Protein AF-A0A349PJK9-F1 (afdb_monomer_lite)

Structure (mmCIF, N/CA/C/O backbone):
data_AF-A0A349PJK9-F1
#
_entry.id   AF-A0A349PJK9-F1
#
loop_
_atom_site.group_PDB
_atom_site.id
_atom_site.type_symbol
_atom_site.label_atom_id
_atom_site.label_alt_id
_atom_site.label_comp_id
_atom_site.label_asym_id
_atom_site.label_entity_id
_atom_site.label_seq_id
_atom_site.pdbx_PDB_ins_code
_atom_site.Cartn_x
_atom_site.Cartn_y
_atom_site.Cartn_z
_atom_site.occupancy
_atom_site.B_iso_or_equiv
_atom_site.auth_seq_id
_atom_site.auth_comp_id
_atom_site.auth_asym_id
_atom_site.auth_atom_id
_atom_site.pdbx_PDB_model_num
ATOM 1 N N . MET A 1 1 ? 28.719 -4.020 -29.521 1.00 49.12 1 MET A N 1
ATOM 2 C CA . MET A 1 1 ? 28.173 -3.222 -28.394 1.00 49.12 1 MET A CA 1
ATOM 3 C C . MET A 1 1 ? 26.634 -3.307 -28.316 1.00 49.12 1 MET A C 1
ATOM 5 O O . MET A 1 1 ? 25.964 -2.290 -28.386 1.00 49.12 1 MET A O 1
ATOM 9 N N . SER A 1 2 ? 26.022 -4.498 -28.202 1.00 60.94 2 SER A N 1
ATOM 10 C CA . SER A 1 2 ? 24.537 -4.594 -28.147 1.00 60.94 2 SER A CA 1
ATOM 11 C C . SER A 1 2 ? 23.982 -5.756 -27.305 1.00 60.94 2 SER A C 1
ATOM 13 O O . SER A 1 2 ? 22.848 -5.683 -26.841 1.00 60.94 2 SER A O 1
ATOM 15 N N . LEU A 1 3 ? 24.776 -6.787 -26.989 1.00 60.12 3 LEU A N 1
ATOM 16 C CA . LEU A 1 3 ? 24.319 -7.848 -26.078 1.00 60.12 3 LEU A CA 1
ATOM 17 C C . LEU A 1 3 ? 24.271 -7.409 -24.603 1.00 60.12 3 LEU A C 1
ATOM 19 O O . LEU A 1 3 ? 23.387 -7.839 -23.874 1.00 60.12 3 LEU A O 1
ATOM 23 N N . LEU A 1 4 ? 25.153 -6.503 -24.176 1.00 59.56 4 LEU A N 1
ATOM 24 C CA . LEU A 1 4 ? 25.246 -6.075 -22.775 1.00 59.56 4 LEU A CA 1
ATOM 25 C C . LEU A 1 4 ? 24.059 -5.180 -22.378 1.00 59.56 4 LEU A C 1
ATOM 27 O O . LEU A 1 4 ? 23.530 -5.305 -21.283 1.00 59.56 4 LEU A O 1
ATOM 31 N N . LYS A 1 5 ? 23.552 -4.347 -23.299 1.00 57.00 5 LYS A N 1
ATOM 32 C CA . LYS A 1 5 ? 22.382 -3.481 -23.055 1.00 57.00 5 LYS A CA 1
ATOM 33 C C . LYS A 1 5 ? 21.087 -4.284 -22.842 1.00 57.00 5 LYS A C 1
ATOM 35 O O . LYS A 1 5 ? 20.214 -3.848 -22.103 1.00 57.00 5 LYS A O 1
ATOM 40 N N . LYS A 1 6 ? 20.983 -5.486 -23.429 1.00 58.12 6 LYS A N 1
ATOM 41 C CA . LYS A 1 6 ? 19.868 -6.420 -23.185 1.00 58.12 6 LYS A CA 1
ATOM 42 C C . LYS A 1 6 ? 19.905 -7.053 -21.788 1.00 58.12 6 LYS A C 1
ATOM 44 O O . LYS A 1 6 ? 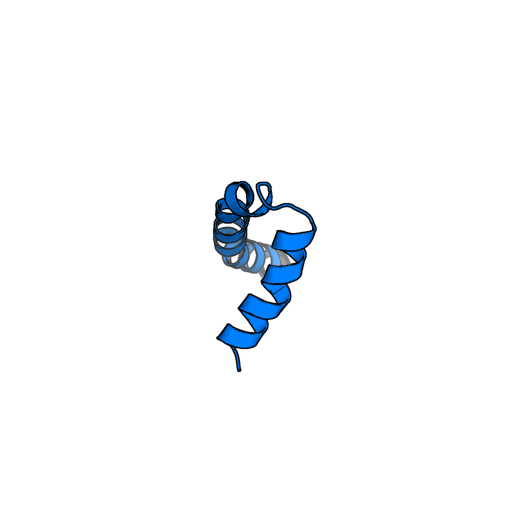18.852 -7.437 -21.295 1.00 58.12 6 LYS A O 1
ATOM 49 N N . LEU A 1 7 ? 21.082 -7.144 -21.164 1.00 58.94 7 LEU A N 1
ATOM 50 C CA . LEU A 1 7 ? 21.251 -7.680 -19.808 1.00 58.94 7 LEU A CA 1
ATOM 51 C C . LEU A 1 7 ? 20.993 -6.621 -18.722 1.00 58.94 7 LEU A C 1
ATOM 53 O O . LEU A 1 7 ? 20.528 -6.976 -17.647 1.00 58.94 7 LEU A O 1
ATOM 57 N N . PHE A 1 8 ? 21.223 -5.334 -19.012 1.00 58.81 8 PHE A N 1
ATOM 58 C CA . PHE A 1 8 ? 20.892 -4.225 -18.101 1.00 58.81 8 PHE A CA 1
ATOM 59 C C . PHE A 1 8 ? 19.447 -3.701 -18.250 1.00 58.81 8 PHE A C 1
ATOM 61 O O . PHE A 1 8 ? 18.899 -3.166 -17.293 1.00 58.81 8 PHE A O 1
ATOM 68 N N . GLY A 1 9 ? 18.796 -3.903 -19.405 1.00 59.94 9 GLY A N 1
ATOM 69 C CA . GLY A 1 9 ? 17.430 -3.415 -19.664 1.00 59.94 9 GLY A CA 1
ATOM 70 C C . GLY A 1 9 ? 16.277 -4.311 -19.188 1.00 59.94 9 GLY A C 1
ATOM 71 O O . GLY A 1 9 ? 15.106 -3.964 -19.355 1.00 59.94 9 GLY A O 1
ATOM 72 N N . SER A 1 10 ? 16.565 -5.478 -18.604 1.00 68.25 10 SER A N 1
ATOM 73 C CA . SER A 1 10 ? 15.536 -6.353 -18.020 1.00 68.25 10 SER A CA 1
ATOM 74 C C . SER A 1 10 ? 14.866 -5.709 -16.803 1.00 68.25 10 SER A C 1
ATOM 76 O O . SER A 1 10 ? 13.646 -5.793 -16.663 1.00 68.25 10 SER A O 1
ATOM 78 N N . ASN A 1 11 ? 15.643 -5.006 -15.974 1.00 80.81 11 ASN A N 1
ATOM 79 C CA . ASN A 1 11 ? 15.142 -4.335 -14.777 1.00 80.81 11 ASN A CA 1
ATOM 80 C C . ASN A 1 11 ? 14.227 -3.158 -15.128 1.00 80.81 11 ASN A C 1
ATOM 82 O O . ASN A 1 11 ? 13.157 -3.023 -14.548 1.00 80.81 11 ASN A O 1
ATOM 86 N N . GLU A 1 12 ? 14.592 -2.343 -16.118 1.00 86.56 12 GLU A N 1
ATOM 87 C CA . GLU A 1 12 ? 13.771 -1.215 -16.586 1.00 86.56 12 GLU A CA 1
ATOM 88 C C . GLU A 1 12 ? 12.414 -1.690 -17.118 1.00 86.56 12 GLU A C 1
ATOM 90 O O . GLU A 1 12 ? 11.379 -1.076 -16.851 1.00 86.56 12 GLU A O 1
ATOM 95 N N . ARG A 1 13 ? 12.399 -2.834 -17.816 1.00 86.19 13 ARG A N 1
ATOM 96 C CA . ARG A 1 13 ? 11.163 -3.468 -18.280 1.00 86.19 13 ARG A CA 1
ATOM 97 C C . ARG A 1 13 ? 10.289 -3.937 -17.121 1.00 86.19 13 ARG A C 1
ATOM 99 O O . ARG A 1 13 ? 9.071 -3.821 -17.213 1.00 86.19 13 ARG A O 1
ATOM 106 N N . GLU A 1 14 ? 10.879 -4.470 -16.058 1.00 89.94 14 GLU A N 1
ATOM 107 C CA . GLU A 1 14 ? 10.126 -4.907 -14.882 1.00 89.94 14 GLU A CA 1
ATOM 108 C C . GLU A 1 14 ? 9.587 -3.715 -14.084 1.00 89.94 14 GLU A C 1
ATOM 110 O O . GLU A 1 14 ? 8.402 -3.675 -13.760 1.00 89.94 14 GLU A O 1
ATOM 115 N N . ILE A 1 15 ? 10.401 -2.674 -13.891 1.00 91.81 15 ILE A N 1
ATOM 116 C CA . ILE A 1 15 ? 9.979 -1.406 -13.280 1.00 91.81 15 ILE A CA 1
ATOM 117 C C . ILE A 1 15 ? 8.798 -0.807 -14.053 1.00 91.81 15 ILE A C 1
ATOM 119 O O . ILE A 1 15 ? 7.815 -0.388 -13.445 1.00 91.81 15 ILE A O 1
ATOM 123 N N . ALA A 1 16 ? 8.845 -0.816 -15.388 1.00 92.25 16 ALA A N 1
ATOM 124 C CA . ALA A 1 16 ? 7.753 -0.309 -16.216 1.00 92.25 16 ALA A CA 1
ATOM 125 C C . ALA A 1 16 ? 6.440 -1.090 -16.024 1.00 92.25 16 ALA A C 1
ATOM 127 O O . ALA A 1 16 ? 5.371 -0.484 -16.045 1.00 92.25 16 ALA A O 1
ATOM 128 N N . LYS A 1 17 ? 6.501 -2.411 -15.801 1.00 93.62 17 LYS A N 1
ATOM 129 C CA . LYS A 1 17 ? 5.310 -3.225 -15.493 1.00 93.62 17 LYS A CA 1
ATOM 130 C C . LYS A 1 17 ? 4.761 -2.950 -14.095 1.00 93.62 17 LYS A C 1
ATOM 132 O O . LYS A 1 17 ? 3.548 -2.966 -13.909 1.00 93.62 17 LYS A O 1
ATOM 137 N N . LEU A 1 18 ? 5.640 -2.718 -13.120 1.00 96.62 18 LEU A N 1
ATOM 138 C CA . LEU A 1 18 ? 5.255 -2.473 -11.730 1.00 96.62 18 LEU A CA 1
ATOM 139 C C . LEU A 1 18 ? 4.716 -1.055 -11.517 1.00 96.62 18 LEU A C 1
ATOM 141 O O . LEU A 1 18 ? 3.827 -0.863 -10.692 1.00 96.62 18 LEU A O 1
ATOM 145 N N . LYS A 1 19 ? 5.191 -0.067 -12.282 1.00 97.56 19 LYS A N 1
ATOM 146 C CA . LYS A 1 19 ? 4.778 1.339 -12.168 1.00 97.56 19 LYS A CA 1
ATOM 147 C C . LYS A 1 19 ? 3.252 1.559 -12.139 1.00 97.56 19 LYS A C 1
ATOM 149 O O . LYS A 1 19 ? 2.791 2.183 -11.186 1.00 97.56 19 LYS A O 1
ATOM 154 N N . PRO A 1 20 ? 2.436 1.011 -13.063 1.00 97.94 20 PRO A N 1
ATOM 155 C CA . PRO A 1 20 ? 0.981 1.171 -12.989 1.00 97.94 20 PRO A CA 1
ATOM 156 C C . PRO A 1 20 ? 0.344 0.466 -11.780 1.00 97.94 20 PRO A C 1
ATOM 158 O O . PRO A 1 20 ? -0.741 0.847 -11.350 1.00 97.94 20 PRO A O 1
ATOM 161 N N . ILE A 1 21 ? 0.977 -0.573 -11.223 1.00 98.06 21 ILE A N 1
ATOM 162 C CA . ILE A 1 21 ? 0.508 -1.227 -9.992 1.00 98.06 21 ILE A CA 1
ATOM 163 C C . ILE A 1 21 ? 0.771 -0.309 -8.795 1.00 98.06 21 ILE A C 1
ATOM 165 O O . ILE A 1 21 ? -0.127 -0.113 -7.982 1.00 98.06 21 ILE A O 1
ATOM 169 N N . VAL A 1 22 ? 1.954 0.307 -8.727 1.00 98.06 22 VAL A N 1
ATOM 170 C CA . VAL A 1 22 ? 2.295 1.307 -7.701 1.00 98.06 22 VAL A CA 1
ATOM 171 C C . VAL A 1 22 ? 1.333 2.493 -7.757 1.00 98.06 22 VAL A C 1
ATOM 173 O O . VAL A 1 22 ? 0.793 2.884 -6.729 1.00 98.06 22 VAL A O 1
ATOM 176 N N . GLU A 1 23 ? 1.040 3.018 -8.949 1.00 98.31 23 GLU A N 1
ATOM 177 C 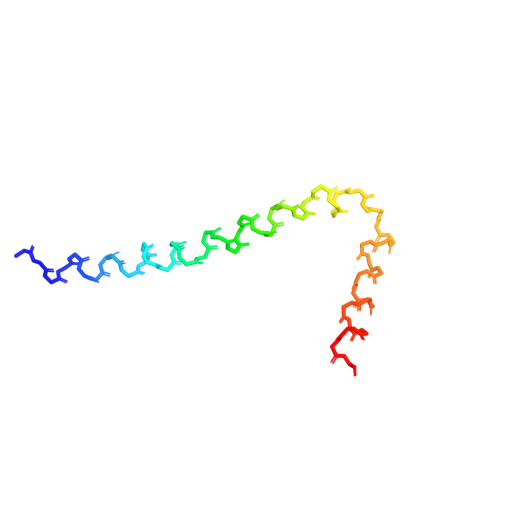CA . GLU A 1 23 ? 0.075 4.114 -9.120 1.00 98.31 23 GLU A CA 1
ATOM 178 C C . GLU A 1 23 ? -1.323 3.739 -8.600 1.00 98.31 23 GLU A C 1
ATOM 180 O O . GLU A 1 23 ? -1.955 4.527 -7.898 1.00 98.31 23 GLU A O 1
ATOM 185 N N . LYS A 1 24 ? -1.789 2.511 -8.869 1.00 98.00 24 LYS A N 1
ATOM 186 C CA . LYS A 1 24 ? -3.062 2.002 -8.331 1.00 98.00 24 LYS A CA 1
ATOM 187 C C . LYS A 1 24 ? -3.047 1.851 -6.811 1.00 98.00 24 LYS A C 1
ATOM 189 O O . LYS A 1 24 ? -4.065 2.123 -6.185 1.00 98.00 24 LYS A O 1
ATOM 194 N N . ILE A 1 25 ? -1.931 1.410 -6.227 1.00 98.00 25 ILE A N 1
ATOM 195 C CA . ILE A 1 25 ? -1.776 1.288 -4.770 1.00 98.00 25 ILE A CA 1
ATOM 196 C C . ILE A 1 25 ? -1.819 2.676 -4.126 1.00 98.00 25 ILE A C 1
ATOM 198 O O . ILE A 1 25 ? -2.599 2.890 -3.203 1.00 98.00 25 ILE A O 1
ATOM 202 N N . ASN A 1 26 ? -1.057 3.635 -4.654 1.00 98.00 26 ASN A N 1
ATOM 203 C 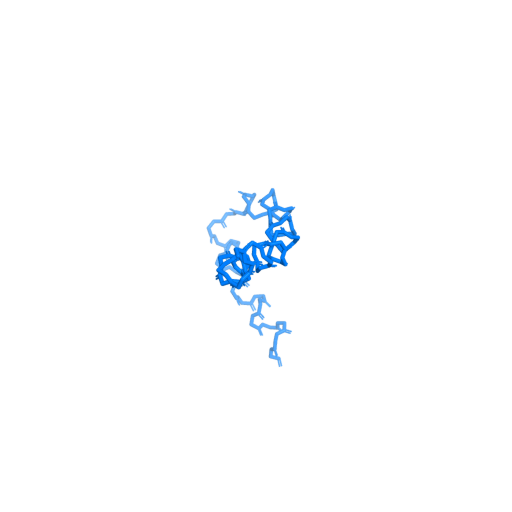CA . ASN A 1 26 ? -0.997 4.996 -4.115 1.00 98.00 26 ASN A CA 1
ATOM 204 C C . ASN A 1 26 ? -2.346 5.722 -4.234 1.00 98.00 26 ASN A C 1
ATOM 206 O O . ASN A 1 26 ? -2.715 6.492 -3.356 1.00 98.00 26 ASN A O 1
ATOM 210 N N . ALA A 1 27 ? -3.148 5.430 -5.262 1.00 98.00 27 ALA A N 1
ATOM 211 C CA . ALA A 1 27 ? -4.506 5.969 -5.370 1.00 98.00 27 ALA A CA 1
ATOM 212 C C . ALA A 1 27 ? -5.434 5.557 -4.201 1.00 98.00 27 ALA A C 1
ATOM 214 O O . ALA A 1 27 ? -6.465 6.197 -3.981 1.00 98.00 27 ALA A O 1
ATOM 215 N N . LEU A 1 28 ? -5.088 4.507 -3.446 1.00 97.75 28 LEU A N 1
ATOM 216 C CA . LEU A 1 28 ? -5.827 4.060 -2.261 1.00 97.75 28 LEU A CA 1
ATOM 217 C C . LEU A 1 28 ? -5.345 4.728 -0.961 1.00 97.75 28 LEU A C 1
ATOM 219 O O . LEU A 1 28 ? -6.024 4.598 0.055 1.00 97.75 28 LEU A O 1
ATOM 223 N N . GLU A 1 29 ? -4.226 5.458 -0.977 1.00 97.44 29 GLU A N 1
ATOM 224 C CA . GLU A 1 29 ? -3.582 6.034 0.214 1.00 97.44 29 GLU A CA 1
ATOM 225 C C . GLU A 1 29 ? -4.545 6.899 1.034 1.00 97.44 29 GLU A C 1
ATOM 227 O O . GLU A 1 29 ? -4.794 6.599 2.197 1.00 97.44 29 GLU A O 1
ATOM 232 N N . ASN A 1 30 ? -5.212 7.864 0.393 1.00 97.31 30 ASN A N 1
ATOM 233 C CA . ASN A 1 30 ? -6.200 8.743 1.035 1.00 97.31 30 ASN A CA 1
ATOM 234 C C . ASN A 1 30 ? -7.354 7.994 1.727 1.00 97.31 30 ASN A C 1
ATOM 236 O O . ASN A 1 30 ? -8.031 8.561 2.584 1.00 97.31 30 ASN A O 1
ATOM 240 N N . GLN A 1 31 ? -7.669 6.767 1.299 1.00 96.88 31 GLN A N 1
ATOM 241 C CA . GLN A 1 31 ? -8.715 5.949 1.923 1.00 96.88 31 GLN A CA 1
ATOM 242 C C . GLN A 1 31 ? -8.169 5.186 3.128 1.00 96.88 31 GLN A C 1
ATOM 244 O O . GLN A 1 31 ? -8.886 5.018 4.108 1.00 96.88 31 GLN A O 1
ATOM 249 N N . MET A 1 32 ? -6.914 4.739 3.054 1.00 97.19 32 MET A N 1
ATOM 250 C CA . MET A 1 32 ? -6.246 4.001 4.124 1.00 97.19 32 MET A CA 1
ATOM 251 C C . MET A 1 32 ? -5.802 4.922 5.264 1.00 97.19 32 MET A C 1
ATOM 253 O O . MET A 1 32 ? -5.940 4.546 6.421 1.00 97.19 32 MET A O 1
ATOM 257 N N . GLU A 1 33 ? -5.336 6.134 4.956 1.00 97.44 33 GLU A N 1
ATOM 258 C CA . GLU A 1 33 ? -4.883 7.134 5.937 1.00 97.44 33 GLU A CA 1
ATOM 259 C C . GLU A 1 33 ? -6.006 7.599 6.875 1.00 97.44 33 GLU A C 1
ATOM 261 O O . GLU A 1 33 ? -5.769 7.948 8.026 1.00 97.44 33 GLU A O 1
ATOM 266 N N . LYS A 1 34 ? -7.254 7.574 6.400 1.00 97.81 34 LYS A N 1
ATOM 267 C CA . LYS A 1 34 ? -8.426 7.988 7.183 1.00 97.81 34 LYS A CA 1
ATOM 268 C C . LYS A 1 34 ? -8.890 6.946 8.199 1.00 97.81 34 LYS A C 1
ATOM 270 O O . LYS A 1 34 ? -9.805 7.241 8.962 1.00 97.81 34 LYS A O 1
ATOM 275 N N . LEU A 1 35 ? -8.331 5.736 8.168 1.00 98.12 35 LEU A N 1
ATOM 276 C CA . LEU A 1 35 ? -8.737 4.656 9.060 1.00 98.12 35 LEU A CA 1
ATOM 277 C C . LEU A 1 35 ? -8.095 4.830 10.437 1.00 98.12 35 LEU A C 1
ATOM 279 O O . LEU A 1 35 ? -6.900 5.091 10.550 1.00 98.12 35 LEU A O 1
ATOM 283 N N . SER A 1 36 ? -8.881 4.606 11.483 1.00 98.25 36 SER A N 1
ATOM 284 C CA . SER A 1 36 ? -8.364 4.366 12.831 1.00 98.25 36 SER A CA 1
ATOM 285 C C . SER A 1 36 ? -7.651 3.011 12.934 1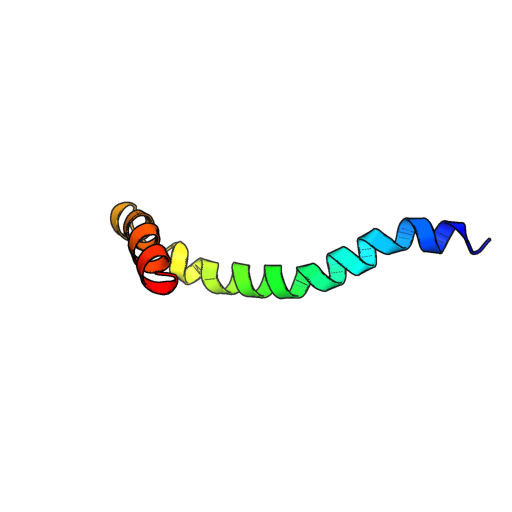.00 98.25 36 SER A C 1
ATOM 287 O O . SER A 1 36 ? -7.822 2.131 12.085 1.00 98.25 36 SER A O 1
ATOM 289 N N . ASP A 1 37 ? -6.899 2.800 14.016 1.00 98.25 37 ASP A N 1
ATOM 290 C CA . ASP A 1 37 ? -6.200 1.535 14.282 1.00 98.25 37 ASP A CA 1
ATOM 291 C C . ASP A 1 37 ? -7.144 0.319 14.274 1.00 98.25 37 ASP A C 1
ATOM 293 O O . ASP A 1 37 ? -6.805 -0.744 13.740 1.00 98.25 37 ASP A O 1
ATOM 297 N N . ASP A 1 38 ? -8.348 0.473 14.832 1.00 98.19 38 ASP A N 1
ATOM 298 C CA . ASP A 1 38 ? -9.355 -0.589 14.877 1.00 98.19 38 ASP A CA 1
ATOM 299 C C . ASP A 1 38 ? -9.937 -0.881 13.488 1.00 98.19 38 ASP A C 1
ATOM 301 O O . ASP A 1 38 ? -10.104 -2.046 13.109 1.00 98.19 38 ASP A O 1
ATOM 305 N N . GLU A 1 39 ? -10.190 0.154 12.687 1.00 98.12 39 GLU A N 1
ATOM 306 C CA . GLU A 1 39 ? -10.678 0.008 11.313 1.00 98.12 39 GLU A CA 1
ATOM 307 C C . GLU A 1 39 ? -9.614 -0.607 10.397 1.00 98.12 39 GLU A C 1
ATOM 309 O O . GLU A 1 39 ? -9.920 -1.492 9.590 1.00 98.12 39 GLU A O 1
ATOM 314 N N . LEU A 1 40 ? -8.349 -0.207 10.556 1.00 98.00 40 LEU A N 1
ATOM 315 C CA . LEU A 1 40 ? -7.225 -0.780 9.822 1.00 98.00 40 LEU A CA 1
ATOM 316 C C . LEU A 1 40 ? -7.033 -2.259 10.184 1.00 98.00 40 LEU A C 1
ATOM 318 O O . LEU A 1 40 ? -6.862 -3.100 9.298 1.00 98.00 40 LEU A O 1
ATOM 322 N N . ARG A 1 41 ? -7.151 -2.619 11.468 1.00 97.56 41 ARG A N 1
ATOM 323 C CA . ARG A 1 41 ? -7.155 -4.021 11.916 1.00 97.56 41 ARG A CA 1
ATOM 324 C C . ARG A 1 41 ? -8.308 -4.803 11.285 1.00 97.56 41 ARG A C 1
ATOM 326 O O . ARG A 1 41 ? -8.102 -5.925 10.807 1.00 97.56 41 ARG A O 1
ATOM 333 N N . ALA A 1 42 ? -9.506 -4.219 11.237 1.00 98.00 42 ALA A N 1
ATOM 334 C CA . ALA A 1 42 ? -10.696 -4.854 10.674 1.00 98.00 42 ALA A CA 1
ATOM 335 C C . ALA A 1 42 ? -10.554 -5.186 9.176 1.00 98.00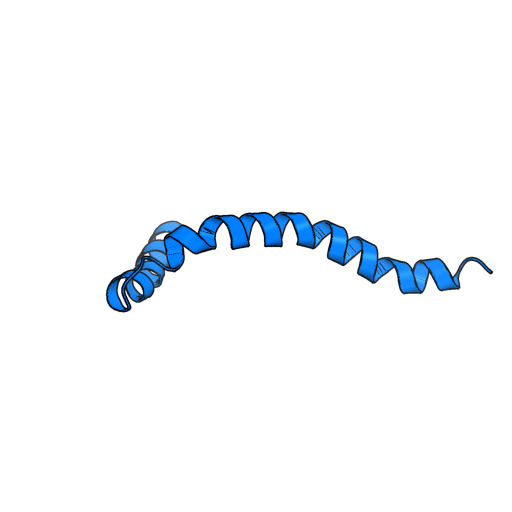 42 ALA A C 1
ATOM 337 O O . ALA A 1 42 ? -11.136 -6.179 8.722 1.00 98.00 42 ALA A O 1
ATOM 338 N N . LYS A 1 43 ? -9.714 -4.459 8.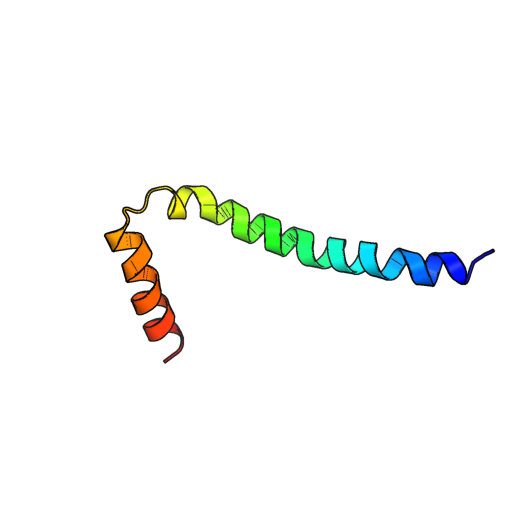419 1.00 97.75 43 LYS A N 1
ATOM 339 C CA . LYS A 1 43 ? -9.398 -4.791 7.016 1.00 97.75 43 LYS A CA 1
ATOM 340 C C . LYS A 1 43 ? -8.853 -6.206 6.836 1.00 97.75 43 LYS A C 1
ATOM 342 O O . LYS A 1 43 ? -9.166 -6.850 5.839 1.00 97.75 43 LYS A O 1
ATOM 347 N N . THR A 1 44 ? -8.132 -6.751 7.816 1.00 97.75 44 THR A N 1
ATOM 348 C CA . THR A 1 44 ? -7.659 -8.148 7.762 1.00 97.75 44 THR A CA 1
ATOM 349 C C . THR A 1 44 ? -8.829 -9.134 7.695 1.00 97.75 44 THR A C 1
ATOM 351 O O . THR A 1 44 ? -8.823 -10.072 6.895 1.00 97.75 44 THR A O 1
ATOM 354 N N . VAL A 1 45 ? -9.862 -8.913 8.512 1.00 97.81 45 VAL A N 1
ATOM 355 C CA . VAL A 1 45 ? -11.067 -9.754 8.536 1.00 97.81 45 VAL A CA 1
ATOM 356 C C . VAL A 1 45 ? -11.864 -9.582 7.245 1.00 97.81 45 VAL A C 1
ATOM 358 O O . VAL A 1 45 ? -12.339 -10.573 6.690 1.00 97.81 45 VAL A O 1
ATOM 361 N N . GLU A 1 46 ? -11.978 -8.350 6.744 1.00 97.56 46 GLU A N 1
ATOM 362 C CA . GLU A 1 46 ? -12.607 -8.050 5.453 1.00 97.56 46 GLU A CA 1
ATOM 363 C C . GLU A 1 46 ? -11.932 -8.825 4.311 1.00 97.56 46 GLU A C 1
ATOM 365 O O . GLU A 1 46 ? -12.603 -9.541 3.569 1.00 97.56 46 GLU A O 1
ATOM 370 N N . PHE A 1 47 ? -10.605 -8.746 4.188 1.00 97.50 47 PHE A N 1
ATOM 371 C CA . PHE A 1 47 ? -9.870 -9.424 3.118 1.00 97.50 47 PHE A CA 1
ATOM 372 C C . PHE A 1 47 ? -9.944 -10.946 3.229 1.00 97.50 47 PHE A C 1
ATOM 374 O O . PHE A 1 47 ? -10.107 -11.616 2.211 1.00 97.50 47 PHE A O 1
ATOM 381 N N . LYS A 1 48 ? -9.916 -11.499 4.449 1.00 97.31 48 LYS A N 1
ATOM 382 C CA . LYS A 1 48 ? -10.123 -12.937 4.661 1.00 97.31 48 LYS A CA 1
ATOM 383 C C . LYS A 1 48 ? -11.491 -13.385 4.144 1.00 97.31 48 LYS A C 1
ATOM 385 O O . LYS A 1 48 ? -11.559 -14.339 3.378 1.00 97.31 48 LYS A O 1
ATOM 390 N N . LYS A 1 49 ? -12.558 -12.657 4.496 1.00 97.38 49 LYS A N 1
ATOM 391 C CA . LYS A 1 49 ? -13.929 -12.926 4.022 1.00 97.38 49 LYS A CA 1
ATOM 392 C C . LYS A 1 49 ? -14.096 -12.780 2.508 1.00 97.38 49 LYS A C 1
ATOM 394 O O . LYS A 1 49 ? -15.031 -13.335 1.960 1.00 97.38 49 LYS A O 1
ATOM 399 N N . ARG A 1 50 ? -13.241 -12.001 1.839 1.00 96.50 50 ARG A N 1
ATOM 400 C CA . ARG A 1 50 ? -13.286 -11.819 0.379 1.00 96.50 50 ARG A CA 1
ATOM 401 C C . ARG A 1 50 ? -12.663 -12.978 -0.400 1.00 96.50 50 ARG A C 1
ATOM 403 O O . ARG A 1 50 ? -12.949 -13.105 -1.585 1.00 96.50 50 ARG A O 1
ATOM 410 N N . ILE A 1 51 ? -11.768 -13.745 0.224 1.00 95.75 51 ILE A N 1
ATOM 411 C CA . ILE A 1 51 ? -11.033 -14.848 -0.419 1.00 95.75 51 ILE A CA 1
ATOM 412 C C . ILE A 1 51 ? -11.604 -16.215 -0.014 1.00 95.75 51 ILE A C 1
ATOM 414 O O . ILE A 1 51 ? -11.520 -17.157 -0.799 1.00 95.75 51 ILE A O 1
ATOM 418 N N . SER A 1 52 ? -12.132 -16.325 1.211 1.00 75.06 52 SER A N 1
ATOM 419 C CA . SER A 1 52 ? -12.792 -17.532 1.741 1.00 75.06 52 SER A CA 1
ATOM 420 C C . SER A 1 52 ? -14.229 -17.647 1.251 1.00 75.06 52 SER A C 1
ATOM 422 O O . SER A 1 52 ? -14.648 -18.792 0.989 1.00 75.06 52 SER A O 1
#

Radius of gyration: 18.55 Å; chains: 1; bounding box: 42×26×43 Å

Foldseek 3Di:
DPPVVVVVCPVVVVCVVCVVVVVVVVVCVVVQVPDDPVRNVCVVVVVVVVVD

Sequence (52 aa):
MSLLKKLFGSNEREIAKLKPIVEKINALENQMEKLSDDELRAKTVEFKKRIS

Secondary structure (DSSP, 8-state):
--HHHHHHHHHHHHHHHHHHHHHHHHTTHHHHTT--HHHHHHHHHHHHHHH-

pLDDT: mean 88.6, std 15.2, range [49.12, 98.31]